Protein AF-A0A7V4AMW1-F1 (afdb_monomer_lite)

Secondary structure (DSSP, 8-state):
---S-SSPEEEEEEESSSEEEEEEE-S-GGG--EEEEEEEEEEE-GGGSPPPPTT---------

Sequence (64 aa):
KDPRPEEGFLLVLEAEEGRLVYDQPVAPFAQRRFGARYVREEVLPKEAVPLPKEGDHVDQQAGA

Structure (mmCIF, N/CA/C/O backbone):
data_AF-A0A7V4AMW1-F1
#
_entry.id   AF-A0A7V4AMW1-F1
#
loop_
_atom_site.group_PDB
_atom_site.id
_atom_site.type_symbol
_atom_site.label_atom_id
_atom_site.label_alt_id
_atom_site.label_comp_id
_atom_site.label_asym_id
_atom_site.label_entity_id
_atom_site.label_seq_id
_atom_site.pdbx_PDB_ins_code
_atom_site.Cartn_x
_atom_site.Cartn_y
_atom_site.Cartn_z
_atom_site.occupancy
_atom_site.B_iso_or_equiv
_atom_site.auth_seq_id
_atom_site.auth_comp_id
_atom_site.auth_asym_id
_atom_site.auth_atom_id
_atom_site.pdbx_PDB_model_num
ATOM 1 N N . LYS A 1 1 ? -2.087 1.057 31.667 1.00 60.03 1 LYS A N 1
ATOM 2 C CA . LYS A 1 1 ? -2.541 2.008 30.623 1.00 60.03 1 LYS A CA 1
ATOM 3 C C . LYS A 1 1 ? -2.931 1.182 29.411 1.00 60.03 1 LYS A C 1
ATOM 5 O O . LYS A 1 1 ? -2.255 0.189 29.178 1.00 60.03 1 LYS A O 1
ATOM 10 N N . ASP A 1 2 ? -4.017 1.530 28.724 1.00 67.06 2 ASP A N 1
ATOM 11 C CA . ASP A 1 2 ? -4.365 0.889 27.450 1.00 67.06 2 ASP A CA 1
ATOM 12 C C . ASP A 1 2 ? -3.185 1.080 26.478 1.00 67.06 2 ASP A C 1
ATOM 14 O O . ASP A 1 2 ? -2.734 2.217 26.331 1.00 67.06 2 ASP A O 1
ATOM 18 N N . PRO A 1 3 ? -2.611 0.008 25.907 1.00 70.62 3 PRO A N 1
ATOM 19 C CA . PRO A 1 3 ? -1.491 0.125 24.976 1.00 70.62 3 PRO A CA 1
ATOM 20 C C . PRO A 1 3 ? -1.913 0.665 23.601 1.00 70.62 3 PRO A C 1
ATOM 22 O O . PRO A 1 3 ? -1.050 0.931 22.767 1.00 70.62 3 PRO A O 1
ATOM 25 N N . ARG A 1 4 ? -3.219 0.794 23.331 1.00 70.31 4 ARG A N 1
ATOM 26 C CA . ARG A 1 4 ? -3.739 1.225 22.030 1.00 70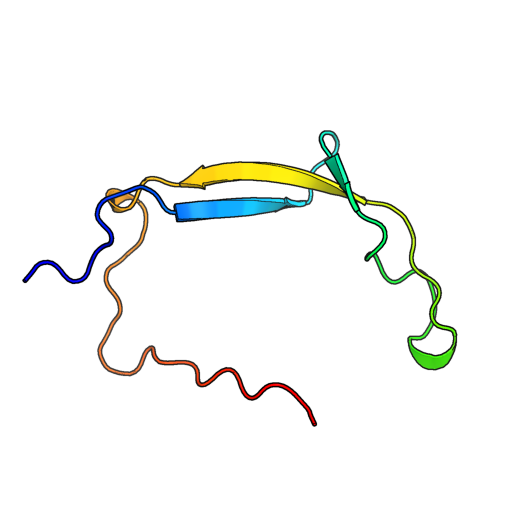.31 4 ARG A CA 1
ATOM 27 C C . ARG A 1 4 ? -3.692 2.754 21.884 1.00 70.31 4 ARG A C 1
ATOM 29 O O . ARG A 1 4 ? -3.914 3.458 22.871 1.00 70.31 4 ARG A O 1
ATOM 36 N N . PRO A 1 5 ? -3.439 3.274 20.667 1.00 75.12 5 PRO A N 1
ATOM 37 C CA . PRO A 1 5 ? -3.419 4.712 20.410 1.00 75.12 5 PRO A CA 1
ATOM 38 C C . PRO A 1 5 ? -4.768 5.380 20.710 1.00 75.12 5 PRO A C 1
ATOM 40 O O . PRO A 1 5 ? -5.823 4.738 20.775 1.00 75.12 5 PRO A O 1
ATOM 43 N N . GLU A 1 6 ? -4.732 6.696 20.922 1.00 77.88 6 GLU A N 1
ATOM 44 C CA . GLU A 1 6 ? -5.939 7.484 21.190 1.00 77.88 6 GLU A CA 1
ATOM 45 C C . GLU A 1 6 ? -6.848 7.528 19.951 1.00 77.88 6 GLU A C 1
ATOM 47 O O . GLU A 1 6 ? -8.046 7.249 20.065 1.00 77.88 6 GLU A O 1
ATOM 52 N N . GLU A 1 7 ? -6.259 7.746 18.775 1.00 85.81 7 GLU A N 1
ATOM 53 C CA . GLU A 1 7 ? -6.923 7.789 17.468 1.00 85.81 7 GLU A CA 1
ATOM 54 C C . GLU A 1 7 ? -6.844 6.444 16.712 1.00 85.81 7 GLU A C 1
ATOM 56 O O . GLU A 1 7 ? -6.203 5.489 17.161 1.00 85.81 7 GLU A O 1
ATOM 61 N N . GLY A 1 8 ? -7.535 6.355 15.569 1.00 90.25 8 GLY A N 1
ATOM 62 C CA . GLY A 1 8 ? -7.423 5.221 14.645 1.00 90.25 8 GLY A CA 1
ATOM 63 C C . GLY A 1 8 ? -6.062 5.167 13.943 1.00 90.25 8 GLY A C 1
ATOM 64 O O . GLY A 1 8 ? -5.287 6.120 13.970 1.00 90.25 8 GLY A O 1
ATOM 65 N N . PHE A 1 9 ? -5.769 4.043 13.294 1.00 92.88 9 PHE A N 1
ATOM 66 C CA . PHE A 1 9 ? -4.540 3.870 12.524 1.00 92.88 9 PHE A CA 1
ATOM 67 C C . PHE A 1 9 ? -4.716 4.380 11.091 1.00 92.88 9 PHE A C 1
ATOM 69 O O . PHE A 1 9 ? -5.778 4.209 10.496 1.00 92.88 9 PHE A O 1
ATOM 76 N N . LEU A 1 10 ? -3.657 4.945 10.509 1.00 95.38 10 LEU A N 1
ATOM 77 C CA . LEU A 1 10 ? -3.606 5.199 9.071 1.00 95.38 10 LEU A CA 1
ATOM 78 C C . LEU A 1 10 ? -3.348 3.880 8.335 1.00 95.38 10 LEU A C 1
ATOM 80 O O . LEU A 1 10 ? -2.315 3.242 8.540 1.00 95.38 10 LEU A O 1
ATOM 84 N N . LEU A 1 11 ? -4.270 3.495 7.461 1.00 96.81 11 LEU A N 1
ATOM 85 C CA . LEU A 1 11 ? -4.143 2.349 6.573 1.00 96.81 11 LEU A CA 1
ATOM 86 C C . LEU A 1 11 ? -3.958 2.848 5.139 1.00 96.81 11 LEU A C 1
ATOM 88 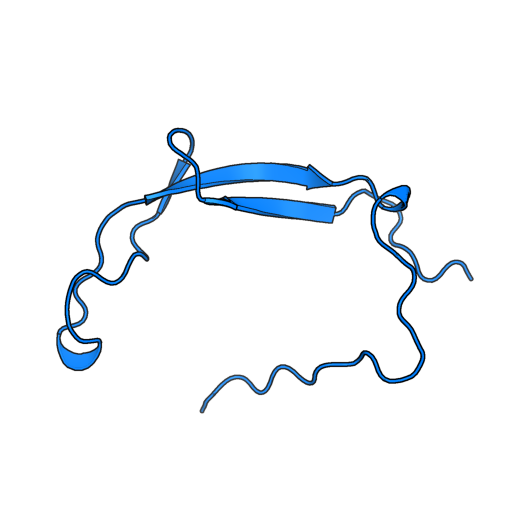O O . LEU A 1 11 ? -4.827 3.526 4.598 1.00 96.81 11 LEU A O 1
ATOM 92 N N . VAL A 1 12 ? -2.822 2.516 4.526 1.00 97.81 12 VAL A N 1
ATOM 93 C CA . VAL A 1 12 ? -2.501 2.898 3.144 1.00 97.81 12 VAL A CA 1
ATOM 94 C C . VAL A 1 12 ? -2.521 1.646 2.276 1.00 97.81 12 VAL A C 1
ATOM 96 O O . VAL A 1 12 ? -1.665 0.775 2.426 1.00 97.81 12 VAL A O 1
ATOM 99 N N . LEU A 1 13 ? -3.508 1.546 1.388 1.00 98.12 13 LEU A N 1
ATOM 100 C CA . LEU A 1 13 ? -3.730 0.379 0.533 1.00 98.12 13 LEU A CA 1
ATOM 101 C C . LEU A 1 13 ? -3.404 0.700 -0.921 1.00 98.12 13 LEU A C 1
ATOM 103 O O . LEU A 1 13 ? -3.700 1.794 -1.398 1.00 98.12 13 LEU A O 1
ATOM 107 N N . GLU A 1 14 ? -2.847 -0.274 -1.640 1.00 98.31 14 GLU A N 1
ATOM 108 C CA . GLU A 1 14 ? -2.880 -0.248 -3.103 1.00 98.31 14 GLU A CA 1
ATOM 109 C C . GLU A 1 14 ? -4.329 -0.384 -3.578 1.00 98.31 14 GLU A C 1
ATOM 111 O O . GLU A 1 14 ? -5.097 -1.173 -3.024 1.00 98.31 14 GLU A O 1
ATOM 116 N N . ALA A 1 15 ? -4.707 0.404 -4.579 1.00 98.12 15 ALA A N 1
ATOM 117 C CA . ALA A 1 15 ? -6.078 0.488 -5.066 1.00 98.12 15 ALA A CA 1
ATOM 118 C C . ALA A 1 15 ? -6.119 0.713 -6.586 1.00 98.12 15 ALA A C 1
ATOM 120 O O . ALA A 1 15 ? -5.089 0.915 -7.226 1.00 98.12 15 ALA A O 1
ATOM 121 N N . GLU A 1 16 ? -7.320 0.697 -7.166 1.00 98.00 16 GLU A N 1
ATOM 122 C CA . GLU A 1 16 ? -7.546 1.038 -8.582 1.00 98.00 16 GLU A CA 1
ATOM 123 C C . GLU A 1 16 ? -7.748 2.550 -8.803 1.00 98.00 16 GLU A C 1
ATOM 125 O O . GLU A 1 16 ? -7.636 3.036 -9.926 1.00 98.00 16 GLU A O 1
ATOM 130 N N . GLU A 1 17 ? -8.001 3.307 -7.732 1.00 97.50 17 GLU A N 1
ATOM 131 C CA . GLU A 1 17 ? -8.198 4.759 -7.733 1.00 97.50 17 GLU A CA 1
ATOM 132 C C . GLU A 1 17 ? -7.624 5.399 -6.457 1.00 97.50 17 GLU A C 1
ATOM 134 O O . GLU A 1 17 ? -7.416 4.723 -5.447 1.00 97.50 17 GLU A O 1
ATOM 139 N N . GLY A 1 18 ? -7.365 6.711 -6.486 1.00 97.12 18 GLY A N 1
ATOM 140 C CA . GLY A 1 18 ? -6.860 7.466 -5.335 1.00 97.12 18 GLY A CA 1
ATOM 141 C C . GLY A 1 18 ? -5.678 8.370 -5.679 1.00 97.12 18 GLY A C 1
ATOM 142 O O . GLY A 1 18 ? -5.603 8.944 -6.768 1.00 97.12 18 GLY A O 1
ATOM 143 N N . ARG A 1 19 ? -4.732 8.505 -4.746 1.00 98.19 19 ARG A N 1
ATOM 144 C CA . ARG A 1 19 ? -3.498 9.273 -4.954 1.00 98.19 19 ARG A CA 1
ATOM 145 C C . ARG A 1 19 ? -2.483 8.428 -5.725 1.00 98.19 19 ARG A C 1
ATOM 147 O O . ARG A 1 19 ? -2.261 7.272 -5.389 1.00 98.19 19 ARG A O 1
ATOM 154 N N . LEU A 1 20 ? -1.821 9.018 -6.720 1.00 98.38 20 LEU A N 1
ATOM 155 C CA . LEU A 1 20 ? -0.721 8.365 -7.435 1.00 98.38 20 LEU A CA 1
ATOM 156 C C . LEU A 1 20 ? 0.587 8.413 -6.637 1.00 98.38 20 LEU A C 1
ATOM 158 O O . LEU A 1 20 ? 0.988 9.471 -6.143 1.00 98.38 20 LEU A O 1
ATOM 162 N N . VAL A 1 21 ? 1.284 7.278 -6.593 1.00 98.38 21 VAL A N 1
ATOM 163 C CA . VAL A 1 21 ? 2.645 7.131 -6.059 1.00 98.38 21 VAL A CA 1
A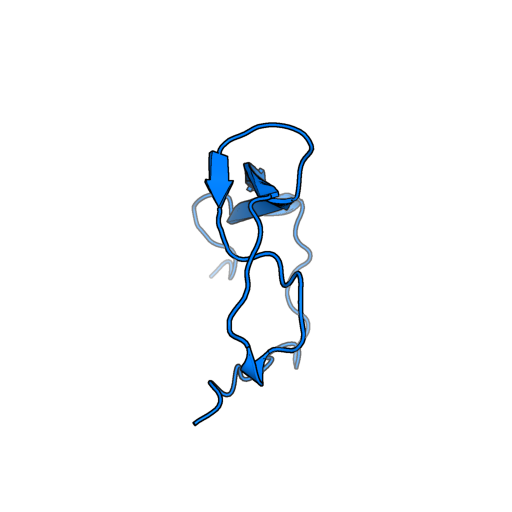TOM 164 C C . VAL A 1 21 ? 3.509 6.402 -7.093 1.00 98.38 21 VAL A C 1
ATOM 166 O O . VAL A 1 21 ? 3.053 5.456 -7.727 1.00 98.38 21 VAL A O 1
ATOM 169 N N . TYR A 1 22 ? 4.746 6.866 -7.301 1.00 98.31 22 TYR A N 1
ATOM 170 C CA . TYR A 1 22 ? 5.691 6.332 -8.297 1.00 98.31 22 TYR A CA 1
ATOM 171 C C . TYR A 1 22 ? 6.719 5.390 -7.657 1.00 98.31 22 TYR A C 1
ATOM 173 O O . TYR A 1 22 ? 7.925 5.629 -7.721 1.00 98.31 22 TYR A O 1
ATOM 181 N N . ASP A 1 23 ? 6.237 4.350 -6.984 1.00 98.00 23 ASP A N 1
ATOM 182 C CA . ASP A 1 23 ? 7.050 3.397 -6.220 1.00 98.00 23 ASP A CA 1
ATOM 183 C C . ASP A 1 23 ? 6.915 1.945 -6.708 1.00 98.00 23 ASP A C 1
ATOM 185 O O . ASP A 1 23 ? 7.614 1.075 -6.192 1.00 98.00 23 ASP A O 1
ATOM 189 N N . GLN A 1 24 ? 6.085 1.669 -7.723 1.00 98.25 24 GLN A N 1
ATOM 190 C CA . GLN A 1 24 ? 5.866 0.311 -8.225 1.00 98.25 24 GLN A CA 1
ATOM 191 C C . GLN A 1 24 ? 7.058 -0.148 -9.075 1.00 98.25 24 GLN A C 1
ATOM 193 O O . GLN A 1 24 ? 7.274 0.416 -10.149 1.00 98.25 24 GLN A O 1
ATOM 198 N N . PRO A 1 25 ? 7.842 -1.169 -8.687 1.00 98.25 25 PRO A N 1
ATOM 199 C CA . PRO A 1 25 ? 8.971 -1.617 -9.500 1.00 98.25 25 PRO A CA 1
ATOM 200 C C . PRO A 1 25 ? 8.487 -2.185 -10.843 1.00 98.25 25 PRO A C 1
ATOM 202 O O . PRO A 1 25 ? 7.693 -3.122 -10.877 1.00 98.25 25 PRO A O 1
ATOM 205 N N . VAL A 1 26 ? 8.979 -1.641 -11.962 1.00 98.19 26 VAL A N 1
ATOM 206 C CA . VAL A 1 26 ? 8.619 -2.098 -13.329 1.00 98.19 26 VAL A CA 1
ATOM 207 C C . VAL A 1 26 ? 9.808 -2.664 -14.111 1.00 98.19 26 VAL A C 1
ATOM 209 O O . VAL A 1 26 ? 9.691 -3.018 -15.281 1.00 98.19 26 VAL A O 1
ATOM 212 N N . ALA A 1 27 ? 10.978 -2.728 -13.479 1.00 98.12 27 ALA A N 1
ATOM 213 C CA . ALA A 1 27 ? 12.193 -3.338 -14.007 1.00 98.12 27 ALA A CA 1
ATOM 214 C C . ALA A 1 27 ? 13.081 -3.798 -12.830 1.00 98.12 27 ALA A C 1
ATOM 216 O O . ALA A 1 27 ? 12.777 -3.471 -11.680 1.00 98.12 27 ALA A O 1
ATOM 217 N N . PRO A 1 28 ? 14.198 -4.511 -13.077 1.00 98.12 28 PRO A N 1
ATOM 218 C CA . PRO A 1 28 ? 15.168 -4.830 -12.030 1.00 98.12 28 PRO A CA 1
ATOM 219 C C . PRO A 1 28 ? 15.609 -3.591 -11.237 1.00 98.12 28 PRO A C 1
ATOM 221 O O . PRO A 1 28 ? 15.878 -2.543 -11.828 1.00 98.12 28 PRO A O 1
ATOM 224 N N . PHE A 1 29 ? 15.756 -3.727 -9.914 1.00 97.44 29 PHE A N 1
ATOM 225 C CA . PHE A 1 29 ? 16.054 -2.608 -9.005 1.00 97.44 29 PHE A CA 1
ATOM 226 C C . PHE A 1 29 ? 17.281 -1.778 -9.415 1.00 97.44 29 PHE A C 1
ATOM 228 O O . PHE A 1 29 ? 17.241 -0.552 -9.325 1.00 97.44 29 PHE A O 1
ATOM 235 N N . ALA A 1 30 ? 18.334 -2.412 -9.947 1.00 97.88 30 ALA A N 1
ATOM 236 C CA . ALA A 1 30 ? 19.541 -1.730 -10.430 1.00 97.88 30 ALA A CA 1
ATOM 237 C C . ALA A 1 30 ? 19.262 -0.682 -11.528 1.00 97.88 30 ALA A C 1
ATOM 239 O O . ALA A 1 30 ? 20.035 0.258 -11.698 1.00 97.88 30 ALA A O 1
ATOM 240 N N . GLN A 1 31 ? 18.151 -0.818 -12.259 1.00 98.19 31 GLN A N 1
ATOM 241 C CA . GLN A 1 31 ? 17.737 0.123 -13.300 1.00 98.19 31 GLN A CA 1
ATOM 242 C C . GLN A 1 31 ? 16.925 1.306 -12.755 1.00 98.19 31 GLN A C 1
ATOM 244 O O . GLN A 1 31 ? 16.717 2.270 -13.487 1.00 98.19 31 GLN A O 1
ATOM 249 N N . ARG A 1 32 ? 16.461 1.250 -11.495 1.00 97.56 32 ARG A N 1
ATOM 250 C CA . ARG A 1 32 ? 15.713 2.327 -10.815 1.00 97.56 32 ARG A CA 1
ATOM 251 C C . ARG A 1 32 ? 14.481 2.807 -11.598 1.00 97.56 32 ARG A C 1
ATOM 253 O O . ARG A 1 32 ? 14.192 4.001 -11.645 1.00 97.56 32 ARG A O 1
ATOM 260 N N . ARG A 1 33 ? 13.765 1.876 -12.237 1.00 98.44 33 ARG A N 1
ATOM 261 C CA . ARG A 1 33 ? 12.546 2.168 -13.005 1.00 98.44 33 ARG A CA 1
ATOM 262 C C . ARG A 1 33 ? 11.318 1.805 -12.183 1.00 98.44 33 ARG A C 1
ATOM 264 O O . ARG A 1 33 ? 11.086 0.626 -11.910 1.00 98.44 33 ARG A O 1
ATOM 271 N N . PHE A 1 34 ? 10.533 2.824 -11.852 1.00 98.69 34 PHE A N 1
ATOM 272 C CA . PHE A 1 34 ? 9.297 2.694 -11.092 1.00 98.69 34 PHE A CA 1
ATOM 273 C C . PHE A 1 34 ? 8.124 3.251 -11.901 1.00 98.69 34 PHE A C 1
ATOM 275 O O . PHE A 1 34 ? 8.239 4.298 -12.540 1.00 98.69 34 PHE A O 1
ATOM 282 N N . GLY A 1 35 ? 7.025 2.508 -11.919 1.00 98.38 35 GLY A N 1
ATOM 283 C CA . GLY A 1 35 ? 5.742 2.920 -12.463 1.00 98.38 35 GLY A CA 1
ATOM 284 C C . GLY A 1 35 ? 4.882 3.592 -11.398 1.00 98.38 35 GLY A C 1
ATOM 285 O O . GLY A 1 35 ? 5.212 3.588 -10.212 1.00 98.38 35 GLY A O 1
ATOM 286 N N . ALA A 1 36 ? 3.770 4.169 -11.844 1.00 98.25 36 ALA A N 1
ATOM 287 C CA . ALA A 1 36 ? 2.762 4.715 -10.952 1.00 98.25 36 ALA A CA 1
ATOM 288 C C . ALA A 1 36 ? 1.806 3.608 -10.483 1.00 98.25 36 ALA A C 1
ATOM 290 O O . ALA A 1 36 ? 1.447 2.732 -11.272 1.00 98.25 36 ALA A O 1
ATOM 291 N N . ARG A 1 37 ? 1.354 3.688 -9.235 1.00 98.50 37 ARG A N 1
ATOM 292 C CA . ARG A 1 37 ? 0.202 2.942 -8.718 1.00 98.50 37 ARG A CA 1
ATOM 293 C C . ARG A 1 37 ? -0.690 3.861 -7.893 1.00 98.50 37 ARG A C 1
ATOM 295 O O . ARG A 1 37 ? -0.223 4.884 -7.379 1.00 98.50 37 ARG A O 1
ATOM 302 N N . TYR A 1 38 ? -1.969 3.516 -7.797 1.00 98.75 38 TYR A N 1
ATOM 303 C CA . TYR A 1 38 ? -2.896 4.228 -6.930 1.00 98.75 38 TYR A CA 1
ATOM 304 C C . TYR A 1 38 ? -2.820 3.696 -5.508 1.00 98.75 38 TYR A C 1
ATOM 306 O O . TYR A 1 38 ? -2.654 2.502 -5.256 1.00 98.75 38 TYR A O 1
ATOM 314 N N . VAL A 1 39 ? -2.947 4.632 -4.583 1.00 98.56 39 VAL A N 1
ATOM 315 C CA . VAL A 1 39 ? -2.847 4.423 -3.154 1.00 98.56 39 VAL A CA 1
ATOM 316 C C . VAL A 1 39 ? -4.026 5.149 -2.505 1.00 98.56 39 VAL A C 1
ATOM 318 O O . VAL A 1 39 ? -4.298 6.315 -2.820 1.00 98.56 39 VAL A O 1
ATOM 321 N N . ARG A 1 40 ? -4.753 4.454 -1.628 1.00 98.56 40 ARG A N 1
ATOM 322 C CA . ARG A 1 40 ? -5.888 4.998 -0.874 1.00 98.56 40 ARG A CA 1
ATOM 323 C C . ARG A 1 40 ? -5.568 4.993 0.613 1.00 98.56 40 ARG A C 1
ATOM 325 O O . ARG A 1 40 ? -5.105 3.989 1.147 1.00 98.56 40 ARG A O 1
ATOM 332 N N . GLU A 1 41 ? -5.809 6.130 1.254 1.00 97.75 41 GLU A N 1
ATOM 333 C CA . GLU A 1 41 ? -5.647 6.313 2.693 1.00 97.75 41 GLU A CA 1
ATOM 334 C C . GLU A 1 41 ? -7.000 6.133 3.384 1.00 97.75 41 GLU A C 1
ATOM 336 O O . GLU A 1 41 ? -7.998 6.738 2.991 1.00 97.75 41 GLU A O 1
ATOM 341 N N . GLU A 1 42 ? -7.027 5.294 4.412 1.00 96.88 42 GLU A N 1
ATOM 342 C CA . GLU A 1 42 ? -8.207 4.985 5.211 1.00 96.88 42 GLU A CA 1
ATOM 343 C C . GLU A 1 42 ? -7.874 5.072 6.700 1.00 96.88 42 GLU A C 1
ATOM 345 O O . GLU A 1 42 ? -6.739 4.838 7.119 1.00 96.88 42 GLU A O 1
ATOM 350 N N . VAL A 1 43 ? -8.880 5.381 7.518 1.00 96.06 43 VAL A N 1
ATOM 351 C CA . VAL A 1 43 ? -8.762 5.281 8.976 1.00 96.06 43 VAL A CA 1
ATOM 352 C C . VAL A 1 43 ? -9.214 3.887 9.396 1.00 96.06 43 VAL A C 1
ATOM 354 O O . VAL A 1 43 ? -10.392 3.553 9.280 1.00 96.06 43 VAL A O 1
ATOM 357 N N . LEU A 1 44 ? -8.286 3.084 9.911 1.00 95.88 44 LEU A N 1
ATOM 358 C CA . LEU A 1 44 ? -8.560 1.774 10.492 1.00 95.88 44 LEU A CA 1
ATOM 359 C C . LEU A 1 44 ? -8.883 1.930 11.989 1.00 95.88 44 LEU A C 1
ATOM 361 O O . LEU A 1 44 ? -8.018 2.372 12.755 1.00 95.88 44 LEU A O 1
ATOM 365 N N . PRO A 1 45 ?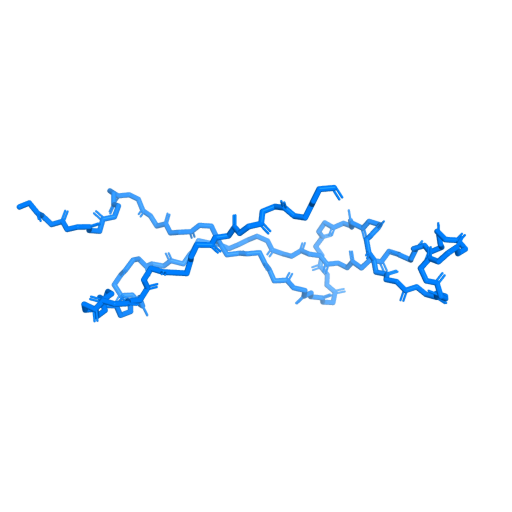 -10.093 1.556 12.447 1.00 93.00 45 PRO A N 1
ATOM 366 C CA . PRO A 1 45 ? -10.437 1.599 13.864 1.00 93.00 45 PRO A CA 1
ATOM 367 C C . PRO A 1 45 ? -9.487 0.738 14.697 1.00 93.00 45 PRO A C 1
ATOM 369 O O . PRO A 1 45 ? -9.186 -0.402 14.339 1.00 93.00 45 PRO A O 1
ATOM 372 N N . LYS A 1 46 ? -9.036 1.253 15.841 1.00 88.56 46 LYS A N 1
ATOM 373 C CA . LYS A 1 46 ? -8.086 0.540 16.708 1.00 88.56 46 LYS A CA 1
ATOM 374 C C . LYS A 1 46 ? -8.664 -0.738 17.310 1.00 88.56 46 LYS A C 1
ATOM 376 O O . LYS A 1 46 ? -7.922 -1.653 17.642 1.00 88.56 46 LYS A O 1
ATOM 381 N N . GLU A 1 47 ? -9.985 -0.818 17.429 1.00 90.06 47 GLU A N 1
ATOM 382 C CA . GLU A 1 47 ? -10.713 -1.994 17.903 1.00 90.06 47 GLU A CA 1
ATOM 383 C C . GLU A 1 47 ? -10.673 -3.146 16.890 1.00 90.06 47 GLU A C 1
ATOM 385 O O . GLU A 1 47 ? -10.842 -4.300 17.278 1.00 90.06 47 GLU A O 1
ATOM 390 N N . ALA A 1 48 ? -10.428 -2.844 15.610 1.00 92.31 48 ALA A N 1
ATOM 391 C CA . ALA A 1 48 ? -10.267 -3.846 14.561 1.00 92.31 48 ALA A CA 1
ATOM 392 C C . ALA A 1 48 ? -8.868 -4.491 14.564 1.00 92.31 48 ALA A C 1
ATOM 394 O O . ALA A 1 48 ? -8.670 -5.515 13.912 1.00 92.31 48 ALA A O 1
ATOM 395 N N . VAL A 1 49 ? -7.902 -3.915 15.293 1.00 88.88 49 VAL A N 1
ATOM 396 C CA . VAL A 1 49 ? -6.529 -4.423 15.385 1.00 88.88 49 VAL A CA 1
ATOM 397 C C . VAL A 1 49 ? -6.383 -5.282 16.647 1.00 88.88 49 VAL A C 1
ATOM 399 O O . VAL A 1 49 ? -6.614 -4.786 17.754 1.00 88.88 49 VAL A O 1
ATOM 402 N N . PRO A 1 50 ? -5.995 -6.566 16.526 1.00 86.81 50 PRO A N 1
ATOM 403 C CA . PRO A 1 50 ? -5.712 -7.406 17.684 1.00 86.81 50 PRO A CA 1
ATOM 404 C C . PRO A 1 50 ? -4.619 -6.799 18.569 1.00 86.81 50 PRO A C 1
ATOM 406 O O . PRO A 1 50 ? -3.688 -6.163 18.078 1.00 86.81 50 PRO A O 1
ATOM 409 N N . LEU A 1 51 ? -4.709 -7.027 19.882 1.00 81.94 51 LEU A N 1
ATOM 410 C CA . LEU A 1 51 ? -3.644 -6.617 20.794 1.00 81.94 51 LEU A CA 1
ATOM 411 C C . LEU A 1 51 ? -2.338 -7.359 20.447 1.00 81.94 51 LEU A C 1
ATOM 413 O O . LEU A 1 51 ? -2.402 -8.562 20.166 1.00 81.94 51 LEU A O 1
ATOM 417 N N . PRO A 1 52 ? -1.176 -6.680 20.502 1.00 75.62 52 PRO A N 1
ATOM 418 C CA . PRO A 1 52 ? 0.117 -7.332 20.320 1.00 75.62 52 PRO A CA 1
ATOM 419 C C . PRO A 1 52 ? 0.285 -8.468 21.330 1.00 75.62 52 PRO A C 1
ATOM 421 O O . PRO A 1 52 ? -0.023 -8.297 22.515 1.00 75.62 52 PRO A O 1
ATOM 424 N N . LYS A 1 53 ? 0.776 -9.622 20.882 1.00 79.50 53 LYS A N 1
ATOM 425 C CA . LYS A 1 53 ? 1.209 -10.700 21.774 1.00 79.50 53 LYS A CA 1
ATOM 426 C C . LYS A 1 53 ? 2.622 -10.394 22.273 1.00 79.50 53 LYS A C 1
ATOM 428 O O . LYS A 1 53 ? 3.396 -9.711 21.601 1.00 79.50 53 LYS A O 1
ATOM 433 N N . GLU A 1 54 ? 2.975 -10.896 23.456 1.00 64.81 54 GLU A N 1
ATOM 434 C CA . GLU A 1 54 ? 4.360 -10.816 23.936 1.00 64.81 54 GLU A CA 1
ATOM 435 C C . GLU A 1 54 ? 5.303 -11.453 22.900 1.00 64.81 54 GLU A C 1
ATOM 437 O O . GLU A 1 54 ? 5.157 -12.628 22.566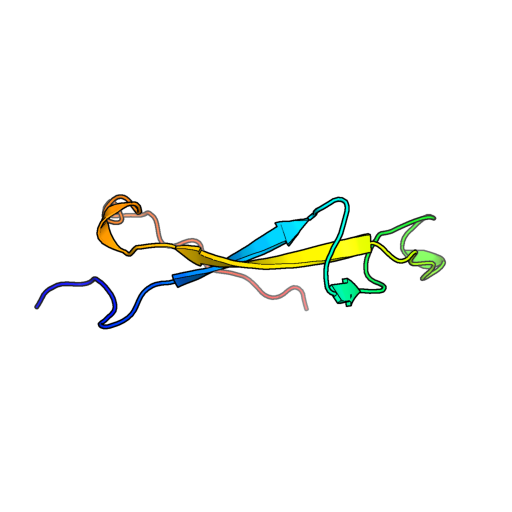 1.00 64.81 54 GLU A O 1
ATOM 442 N N . GLY A 1 55 ? 6.244 -10.659 22.375 1.00 68.00 55 GLY A N 1
ATOM 443 C CA . GLY A 1 55 ? 7.196 -11.083 21.340 1.00 68.00 55 GLY A CA 1
ATOM 444 C C . GLY A 1 55 ? 6.906 -10.593 19.915 1.00 68.00 55 GLY A C 1
ATOM 445 O O . GLY A 1 55 ? 7.754 -10.792 19.052 1.00 68.00 55 GLY A O 1
ATOM 446 N N . ASP A 1 56 ? 5.791 -9.896 19.658 1.00 67.81 56 ASP A N 1
ATOM 447 C CA . ASP A 1 56 ? 5.447 -9.363 18.320 1.00 67.81 56 ASP A CA 1
ATOM 448 C C . ASP A 1 56 ? 6.289 -8.134 17.890 1.00 67.81 56 ASP A C 1
ATOM 450 O O . ASP A 1 56 ? 6.029 -7.518 16.854 1.00 67.81 56 ASP A O 1
ATOM 454 N N . HIS A 1 57 ? 7.307 -7.744 18.666 1.00 62.56 57 HIS A N 1
ATOM 455 C CA . HIS A 1 57 ? 8.215 -6.660 18.293 1.00 62.56 57 HIS A CA 1
ATOM 456 C C . HIS A 1 57 ? 9.129 -7.110 17.149 1.00 62.56 57 HIS A C 1
ATOM 458 O O . HIS A 1 57 ? 10.142 -7.772 17.360 1.00 62.56 57 HIS A O 1
ATOM 464 N N . VAL A 1 58 ? 8.765 -6.743 15.922 1.00 63.69 58 VAL A N 1
ATOM 465 C CA . VAL A 1 58 ? 9.656 -6.844 14.765 1.00 63.69 58 VAL A CA 1
ATOM 466 C C . VAL A 1 58 ? 10.574 -5.626 14.780 1.00 63.69 58 VAL A C 1
ATOM 468 O O . VAL A 1 58 ? 10.135 -4.510 14.490 1.00 63.69 58 VAL A O 1
ATOM 471 N N . ASP A 1 59 ? 11.843 -5.829 15.127 1.00 59.34 59 ASP A N 1
ATOM 472 C CA . ASP A 1 59 ? 12.872 -4.805 14.962 1.00 59.34 59 ASP A CA 1
ATOM 473 C C . ASP A 1 59 ? 13.014 -4.506 13.463 1.00 59.34 59 ASP A C 1
ATOM 475 O O . ASP A 1 59 ? 13.570 -5.298 12.698 1.00 59.34 59 ASP A O 1
ATOM 479 N N . GLN A 1 60 ? 12.485 -3.366 13.014 1.00 57.84 60 GLN A N 1
ATOM 480 C CA . GLN A 1 60 ? 12.735 -2.880 11.660 1.00 57.84 60 GLN A CA 1
ATOM 481 C C . GLN A 1 60 ? 14.198 -2.431 11.572 1.00 57.84 60 GLN A C 1
ATOM 483 O O . GLN A 1 60 ? 14.534 -1.278 11.837 1.00 57.84 60 GLN A O 1
ATOM 488 N N . GLN A 1 61 ? 15.091 -3.349 11.203 1.00 47.66 61 GLN A N 1
ATOM 489 C CA . GLN A 1 61 ? 16.429 -2.990 10.749 1.00 47.66 61 GLN A CA 1
ATOM 490 C C . GLN A 1 61 ? 16.295 -2.264 9.409 1.00 47.66 61 GLN A C 1
ATOM 492 O O . GLN A 1 61 ? 16.085 -2.881 8.365 1.00 47.66 61 GLN A O 1
ATOM 497 N N . ALA A 1 62 ? 16.399 -0.936 9.447 1.00 45.94 62 ALA A N 1
ATOM 498 C CA . ALA A 1 62 ? 16.650 -0.145 8.254 1.00 45.94 62 ALA A CA 1
ATOM 499 C C . ALA A 1 62 ? 17.965 -0.642 7.635 1.00 45.94 62 ALA A C 1
ATOM 501 O O . ALA A 1 62 ? 19.022 -0.559 8.261 1.00 45.94 62 ALA A O 1
ATOM 502 N N . GLY A 1 63 ? 17.873 -1.232 6.441 1.00 45.72 63 GLY A N 1
ATOM 503 C CA . GLY A 1 63 ? 19.034 -1.668 5.671 1.00 45.72 63 GLY A CA 1
ATOM 504 C C . GLY A 1 63 ? 19.993 -0.498 5.455 1.00 45.72 63 GLY A C 1
ATOM 505 O O . GLY A 1 63 ? 19.555 0.586 5.065 1.00 45.72 63 GLY A O 1
ATOM 506 N N . ALA A 1 64 ? 21.262 -0.740 5.785 1.00 39.47 64 ALA A N 1
ATOM 507 C CA . ALA A 1 64 ? 22.380 0.196 5.678 1.00 39.47 64 ALA A CA 1
ATOM 508 C C . ALA A 1 64 ? 22.695 0.604 4.231 1.00 39.47 64 ALA A C 1
ATOM 510 O O . ALA A 1 64 ? 22.452 -0.217 3.314 1.00 39.47 64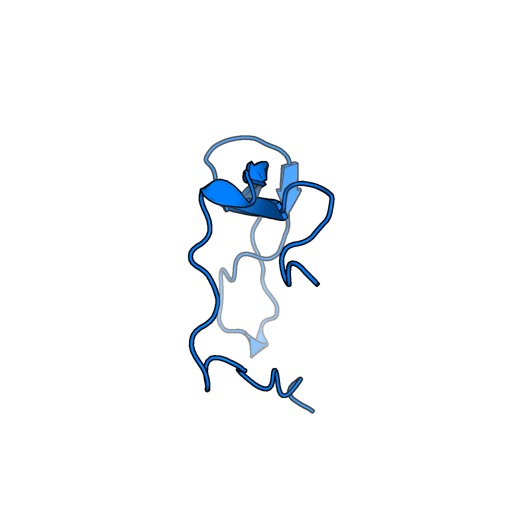 ALA A O 1
#

pLDDT: mean 86.17, std 16.54, range [39.47, 98.75]

Foldseek 3Di:
DPPFDPFFDKDKDFDPDADKDFAADPDPVVVVHTHITHIDIDGHHSVVDDDDDVPNDDPPPPDD

Radius of gyration: 16.58 Å; chains: 1; bounding box: 33×20×45 Å

Organism: NCBI:txid1214928